Protein AF-A0AAJ8MA94-F1 (afdb_monomer_lite)

InterPro domains:
  IPR012677 Nucleotide-binding alpha-beta plait domain superfamily [G3DSA:3.30.70.330] (6-78)
  IPR012677 Nucleotide-binding alpha-beta plait domain superfamily [G3DSA:3.30.70.330] (79-130)
  IPR027157 Nuclear cap-binding protein subunit 2 [PTHR18847] (3-78)
  IPR035979 RNA-binding domain superfamily [SSF54928] (31-125)

Secondary structure (DSSP, 8-state):
-------TTSPPS---TT----HHHHHHHHHH--EEB-SSS-TT--HHHHHHH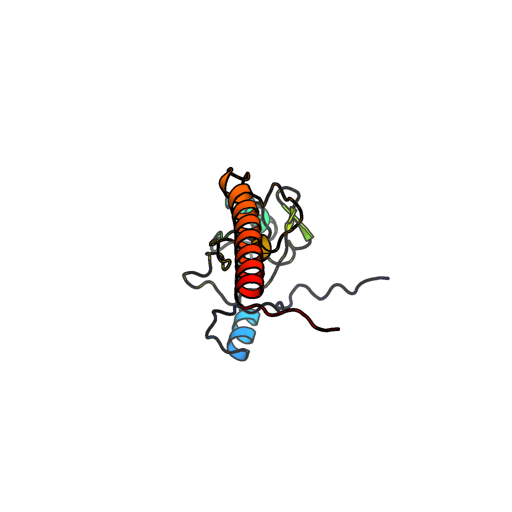HHTT--GGGT-S-S----SS--B-TTSTT-EETTEEP---EES---TT-SS--STTSS-HHHHT--S--TTT-----THHHHHHHHHHHHHHHHHHHHHHHHHHHT-----

Radius of gyration: 23.33 Å; chains: 1; bounding box: 61×40×58 Å

Foldseek 3Di:
DDDPDPDQLDADPDDDPPDPDDPVLFRVLLVVDPDWWADDFFPPDDPVNVQVVVVVVFDVVVVGHPPDDDDANGATAPPQAQPDDVNTGGHHGGDSDDDPPRSWADDPVRHHVVLVPDDDDDPRRDDDDDPVVVVVVVVVVVVVVVVVVVVVVVCVVVVDDDDD

pLDDT: mean 71.11, std 14.59, range [31.36, 89.5]

Organism: NCBI:txid1296100

Structure (mmCIF, N/CA/C/O backbone):
data_AF-A0AAJ8MA94-F1
#
_entry.id   AF-A0AAJ8MA94-F1
#
loop_
_atom_site.group_PDB
_atom_site.id
_atom_site.type_symbol
_atom_site.label_atom_id
_atom_site.label_alt_id
_atom_site.label_comp_id
_atom_site.label_asym_id
_atom_site.label_entity_id
_atom_site.label_seq_id
_atom_site.pdbx_PDB_ins_code
_atom_site.Cartn_x
_atom_site.Cartn_y
_atom_site.Cartn_z
_atom_site.occupancy
_atom_site.B_iso_or_equiv
_atom_site.auth_seq_id
_atom_site.auth_comp_id
_atom_site.auth_asym_id
_atom_site.auth_atom_id
_atom_site.pdbx_PDB_model_num
ATOM 1 N N . MET A 1 1 ? -7.880 -33.193 -1.291 1.00 33.84 1 MET A N 1
ATOM 2 C CA . MET A 1 1 ? -7.252 -33.149 0.052 1.00 33.84 1 MET A CA 1
ATOM 3 C C . MET A 1 1 ? -7.684 -31.849 0.708 1.00 33.84 1 MET A C 1
ATOM 5 O O . MET A 1 1 ? -7.724 -30.852 -0.001 1.00 33.84 1 MET A O 1
ATOM 9 N N . ALA A 1 2 ? -8.032 -31.835 1.996 1.00 38.69 2 ALA A N 1
ATOM 10 C CA . ALA A 1 2 ? -8.314 -30.578 2.692 1.00 38.69 2 ALA A CA 1
ATOM 11 C C . ALA A 1 2 ? -6.985 -29.914 3.075 1.00 38.69 2 ALA A C 1
ATOM 13 O O . ALA A 1 2 ? -6.224 -30.469 3.866 1.00 38.69 2 ALA A O 1
ATOM 14 N N . GLN A 1 3 ? -6.680 -28.757 2.487 1.00 43.06 3 GLN A N 1
ATOM 15 C CA . GLN A 1 3 ? -5.515 -27.973 2.885 1.00 43.06 3 GLN A CA 1
ATOM 16 C C . GLN A 1 3 ? -5.827 -27.284 4.215 1.00 43.06 3 GLN A C 1
ATOM 18 O O . GLN A 1 3 ? -6.818 -26.562 4.317 1.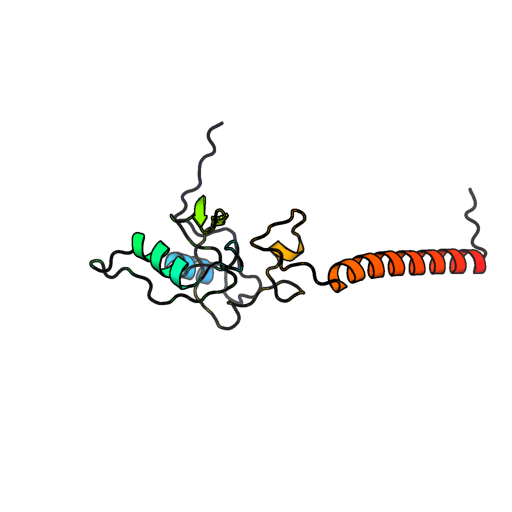00 43.06 3 GLN A O 1
ATOM 23 N N . VAL A 1 4 ? -4.990 -27.500 5.232 1.00 46.09 4 VAL A N 1
ATOM 24 C CA . VAL A 1 4 ? -5.100 -26.772 6.502 1.00 46.09 4 VAL A CA 1
ATOM 25 C C . VAL A 1 4 ? -4.797 -25.303 6.221 1.00 46.09 4 VAL A C 1
ATOM 27 O O . VAL A 1 4 ? -3.652 -24.939 5.951 1.00 46.09 4 VAL A O 1
ATOM 30 N N . VAL A 1 5 ? -5.834 -24.466 6.245 1.00 49.50 5 VAL A N 1
ATOM 31 C CA . VAL A 1 5 ? -5.685 -23.012 6.156 1.00 49.50 5 VAL A CA 1
ATOM 32 C C . VAL A 1 5 ? -4.991 -22.559 7.434 1.00 49.50 5 VAL A C 1
ATOM 34 O O . VAL A 1 5 ? -5.531 -22.720 8.527 1.00 49.50 5 VAL A O 1
ATOM 37 N N . THR A 1 6 ? -3.772 -22.038 7.310 1.00 54.50 6 THR A N 1
ATOM 38 C CA . THR A 1 6 ? -3.029 -21.508 8.454 1.00 54.50 6 THR A CA 1
ATOM 39 C C . THR A 1 6 ? -3.784 -20.334 9.066 1.00 54.50 6 THR A C 1
ATOM 41 O O . THR A 1 6 ? -4.295 -19.479 8.337 1.00 54.50 6 THR A O 1
ATOM 44 N N . CYS A 1 7 ? -3.864 -20.301 10.402 1.00 47.91 7 CYS A N 1
ATOM 45 C CA . CYS A 1 7 ? -4.593 -19.264 11.128 1.00 47.91 7 CYS A CA 1
ATOM 46 C C . CYS A 1 7 ? -4.136 -17.885 10.660 1.00 47.91 7 CYS A C 1
ATOM 48 O O . CYS A 1 7 ? -2.946 -17.555 10.655 1.00 47.91 7 CYS A O 1
ATOM 50 N N . LEU A 1 8 ? -5.101 -17.114 10.168 1.00 55.88 8 LEU A N 1
ATOM 51 C CA . LEU A 1 8 ? -4.793 -15.895 9.452 1.00 55.88 8 LEU A CA 1
ATOM 52 C C . LEU A 1 8 ? -4.333 -14.805 10.432 1.00 55.88 8 LEU A C 1
ATOM 54 O O . LEU A 1 8 ? -3.427 -14.063 10.089 1.00 55.88 8 LEU A O 1
ATOM 58 N N . ASP A 1 9 ? -4.806 -14.775 11.672 1.00 56.84 9 ASP A N 1
ATOM 59 C CA . ASP A 1 9 ? -4.290 -13.895 12.740 1.00 56.84 9 ASP A CA 1
ATOM 60 C C . ASP A 1 9 ? -2.747 -13.835 12.898 1.00 56.84 9 ASP A C 1
ATOM 62 O O . ASP A 1 9 ? -2.225 -12.836 13.388 1.00 56.84 9 ASP A O 1
ATOM 66 N N . GLN A 1 10 ? -1.995 -14.841 12.441 1.00 62.59 10 GLN A N 1
ATOM 67 C CA . GLN A 1 10 ? -0.538 -14.871 12.553 1.00 62.59 10 GLN A CA 1
ATOM 68 C C . GLN A 1 10 ? 0.193 -13.855 11.643 1.00 62.59 10 GLN A C 1
ATOM 70 O O . GLN A 1 10 ? -0.216 -13.613 10.494 1.00 62.59 10 GLN A O 1
ATOM 75 N N . PRO A 1 11 ? 1.348 -13.318 12.089 1.00 67.88 11 PRO A N 1
ATOM 76 C CA . PRO A 1 11 ? 2.277 -12.595 11.228 1.00 67.88 11 PRO A CA 1
ATOM 77 C C . PRO A 1 11 ? 2.766 -13.445 10.047 1.00 67.88 11 PRO A C 1
ATOM 79 O O . PRO A 1 11 ? 2.920 -14.662 10.136 1.00 67.88 11 PRO A O 1
ATOM 82 N N . SER A 1 12 ? 3.029 -12.794 8.918 1.00 73.62 12 SER A N 1
ATOM 83 C CA . SER A 1 12 ? 3.542 -13.446 7.710 1.00 73.62 12 SER A CA 1
ATOM 84 C C . SER A 1 12 ? 5.044 -13.706 7.766 1.00 73.62 12 SER A C 1
ATOM 86 O O . SER A 1 12 ? 5.769 -12.972 8.429 1.00 73.62 12 SER A O 1
ATOM 88 N N . SER A 1 13 ? 5.539 -14.631 6.940 1.00 77.38 13 SER A N 1
ATOM 89 C CA . SER A 1 13 ? 6.977 -14.809 6.681 1.00 77.38 13 SER A CA 1
ATOM 90 C C . SER A 1 13 ? 7.639 -13.655 5.904 1.00 77.38 13 SER A C 1
ATOM 92 O O . SER A 1 13 ? 8.855 -13.672 5.718 1.00 77.38 13 SER A O 1
ATOM 94 N N . TYR A 1 14 ? 6.873 -12.659 5.439 1.00 76.75 14 TYR A N 1
ATOM 95 C CA . TYR A 1 14 ? 7.418 -11.456 4.807 1.00 76.75 14 TYR A CA 1
ATOM 96 C C . TYR A 1 14 ? 8.209 -10.611 5.812 1.00 76.75 14 TYR A C 1
ATOM 98 O O . TYR A 1 14 ? 7.711 -10.293 6.891 1.00 76.75 14 TYR A O 1
ATOM 106 N N . ARG A 1 15 ? 9.399 -10.175 5.394 1.00 79.25 15 ARG A N 1
ATOM 107 C CA . ARG A 1 15 ? 10.273 -9.238 6.105 1.00 79.25 15 ARG A CA 1
ATOM 108 C C . ARG A 1 15 ? 10.609 -8.067 5.187 1.00 79.25 15 ARG A C 1
ATOM 110 O O . ARG A 1 15 ? 10.845 -8.271 3.996 1.00 79.25 15 ARG A O 1
ATOM 117 N N . ASP A 1 16 ? 10.643 -6.848 5.719 1.00 80.94 16 ASP A N 1
ATOM 118 C CA . ASP A 1 16 ? 11.071 -5.685 4.935 1.00 80.94 16 ASP A CA 1
ATOM 119 C C . ASP A 1 16 ? 12.605 -5.655 4.868 1.00 80.94 16 ASP A C 1
ATOM 121 O O . ASP A 1 16 ? 13.282 -5.352 5.849 1.00 80.94 16 ASP A O 1
ATOM 125 N N . ASN A 1 17 ? 13.169 -5.980 3.702 1.00 82.06 17 ASN A N 1
ATOM 126 C CA . ASN A 1 17 ? 14.620 -6.043 3.493 1.00 82.06 17 ASN A CA 1
ATOM 127 C C . ASN A 1 17 ? 15.335 -4.681 3.610 1.00 82.06 17 ASN A C 1
ATOM 129 O O . ASN A 1 17 ? 16.563 -4.657 3.607 1.00 82.06 17 ASN A O 1
ATOM 133 N N . ARG A 1 18 ? 14.607 -3.556 3.708 1.00 82.69 18 ARG A N 1
ATOM 134 C CA . ARG A 1 18 ? 15.175 -2.234 4.041 1.00 82.69 18 ARG A CA 1
ATOM 135 C C . ARG A 1 18 ? 15.002 -1.868 5.524 1.00 82.69 18 ARG A C 1
ATOM 137 O O . ARG A 1 18 ? 15.294 -0.741 5.909 1.00 82.69 18 ARG A O 1
ATOM 144 N N . SER A 1 19 ? 14.503 -2.786 6.353 1.00 82.81 19 SER A N 1
ATOM 145 C CA . SER A 1 19 ? 14.334 -2.571 7.788 1.00 82.81 19 SER A CA 1
ATOM 146 C C . SER A 1 19 ? 15.606 -2.909 8.562 1.00 82.81 19 SER A C 1
ATOM 148 O O . SER A 1 19 ? 16.036 -4.059 8.616 1.00 82.81 19 SER A O 1
ATOM 150 N N . GLU A 1 20 ? 16.150 -1.902 9.240 1.00 85.88 20 GLU A N 1
ATOM 151 C CA . GLU A 1 20 ? 17.241 -2.030 10.217 1.00 85.88 20 GLU A CA 1
ATOM 152 C C . GLU A 1 20 ? 16.784 -2.678 11.543 1.00 85.88 20 GLU A C 1
ATOM 154 O O . GLU A 1 20 ? 17.593 -2.895 12.440 1.00 85.88 20 GLU A O 1
ATOM 159 N N . ILE A 1 21 ? 15.486 -2.980 11.694 1.00 86.62 21 ILE A N 1
ATOM 160 C CA . ILE A 1 21 ? 14.920 -3.563 12.918 1.00 86.62 21 ILE A CA 1
ATOM 161 C C . ILE A 1 21 ? 15.330 -5.040 13.030 1.00 86.62 21 ILE A C 1
ATOM 163 O O . ILE A 1 21 ? 15.186 -5.815 12.080 1.00 86.62 21 ILE A O 1
ATOM 167 N N . ASP A 1 22 ? 15.803 -5.450 14.206 1.00 89.50 22 ASP A N 1
ATOM 168 C CA . ASP A 1 22 ? 16.127 -6.842 14.519 1.00 89.50 22 ASP A CA 1
ATOM 169 C C . ASP A 1 22 ? 14.876 -7.752 14.531 1.00 89.50 22 ASP A C 1
ATOM 171 O O . ASP A 1 22 ? 13.740 -7.290 14.637 1.00 89.50 22 ASP A O 1
ATOM 175 N N . ARG A 1 23 ? 15.066 -9.074 14.440 1.00 85.19 23 ARG A N 1
ATOM 176 C CA . ARG A 1 23 ? 13.941 -10.025 14.341 1.00 85.19 23 ARG A CA 1
ATOM 177 C C . ARG A 1 23 ? 13.060 -10.104 15.594 1.00 85.19 23 ARG A C 1
ATOM 179 O O . ARG A 1 23 ? 11.903 -10.500 15.475 1.00 85.19 23 ARG A O 1
ATOM 186 N N . GLU A 1 24 ? 13.570 -9.785 16.781 1.00 87.31 24 GLU A N 1
ATOM 187 C CA . GLU A 1 24 ? 12.793 -9.847 18.021 1.00 87.31 24 GLU A CA 1
ATOM 188 C C . GLU A 1 24 ? 11.952 -8.583 18.211 1.00 87.31 24 GLU A C 1
ATOM 190 O O . GLU A 1 24 ? 10.751 -8.687 18.472 1.00 87.31 24 GLU A O 1
ATOM 195 N N . THR A 1 25 ? 12.525 -7.402 17.974 1.00 87.81 25 THR A N 1
ATOM 196 C CA . THR A 1 25 ? 11.762 -6.151 17.912 1.00 87.81 25 THR A CA 1
ATOM 197 C C . THR A 1 25 ? 10.738 -6.194 16.780 1.00 87.81 25 THR A C 1
ATOM 199 O O . THR A 1 25 ? 9.602 -5.781 16.992 1.00 87.81 25 THR A O 1
ATOM 202 N N . GLU A 1 26 ? 11.072 -6.752 15.613 1.00 86.69 26 GLU A N 1
ATOM 203 C CA . GLU A 1 26 ? 10.121 -6.955 14.513 1.00 86.69 26 GLU A CA 1
ATOM 204 C C . GLU A 1 26 ? 8.971 -7.892 14.923 1.00 86.69 26 GLU A C 1
ATOM 206 O O . GLU A 1 26 ? 7.808 -7.518 14.769 1.00 86.69 26 GLU A O 1
ATOM 211 N N . ARG A 1 27 ? 9.261 -9.049 15.544 1.00 85.50 27 ARG A N 1
ATOM 212 C CA . ARG A 1 27 ? 8.235 -9.963 16.092 1.00 85.50 27 ARG A CA 1
ATOM 213 C C . ARG A 1 27 ? 7.347 -9.270 17.130 1.00 85.50 27 ARG A C 1
ATOM 215 O O . ARG A 1 27 ? 6.132 -9.452 17.108 1.00 85.50 27 ARG A O 1
ATOM 222 N N . ARG A 1 28 ? 7.937 -8.476 18.030 1.00 87.25 28 ARG A N 1
ATOM 223 C CA . ARG A 1 28 ? 7.216 -7.741 19.080 1.00 87.25 28 ARG A CA 1
ATOM 224 C C . ARG A 1 28 ? 6.333 -6.637 18.502 1.00 87.25 28 ARG A C 1
ATOM 226 O O . ARG A 1 28 ? 5.192 -6.512 18.928 1.00 87.25 28 ARG A O 1
ATOM 233 N N . LEU A 1 29 ? 6.830 -5.871 17.529 1.00 86.75 29 LEU A N 1
ATOM 234 C CA . LEU A 1 29 ? 6.044 -4.853 16.830 1.00 86.75 29 LEU A CA 1
ATOM 235 C C . LEU A 1 29 ? 4.870 -5.493 16.088 1.00 86.75 29 LEU A C 1
ATOM 237 O O . LEU A 1 29 ? 3.744 -5.058 16.280 1.00 86.75 29 LEU A O 1
ATOM 241 N N . LEU A 1 30 ? 5.103 -6.567 15.324 1.00 85.12 30 LEU A N 1
ATOM 242 C CA . LEU A 1 30 ? 4.043 -7.319 14.642 1.00 85.12 30 LEU A CA 1
ATOM 243 C C . LEU A 1 30 ? 2.969 -7.819 15.624 1.00 85.12 30 LEU A C 1
ATOM 245 O O . LEU A 1 30 ? 1.785 -7.642 15.363 1.00 85.12 30 LEU A O 1
ATOM 249 N N . ALA A 1 31 ? 3.362 -8.369 16.778 1.00 81.75 31 ALA A N 1
ATOM 250 C CA . ALA A 1 31 ? 2.433 -8.848 17.807 1.00 81.75 31 ALA A CA 1
ATOM 251 C C . ALA A 1 31 ? 1.660 -7.736 18.554 1.00 81.75 31 ALA A C 1
ATOM 253 O O . ALA A 1 31 ? 0.720 -8.039 19.285 1.00 81.75 31 ALA A O 1
ATOM 254 N N . GLN A 1 32 ? 2.053 -6.467 18.403 1.00 84.19 32 GLN A N 1
ATOM 255 C CA . GLN A 1 32 ? 1.420 -5.301 19.040 1.00 84.19 32 GLN A CA 1
ATOM 256 C C . GLN A 1 32 ? 0.831 -4.308 18.014 1.00 84.19 32 GLN A C 1
ATOM 258 O O . GLN A 1 32 ? 0.387 -3.225 18.396 1.00 84.19 32 GLN A O 1
ATOM 263 N N . SER A 1 33 ? 0.852 -4.637 16.717 1.00 83.31 33 SER A N 1
ATOM 264 C CA . SER A 1 33 ? 0.510 -3.709 15.634 1.00 83.31 33 SER A CA 1
ATOM 265 C C . SER A 1 33 ? -0.959 -3.781 15.225 1.00 83.31 33 SER A C 1
ATOM 267 O O . SER A 1 33 ? -1.522 -4.857 15.046 1.00 83.31 33 SER A O 1
ATOM 269 N N . SER A 1 34 ? -1.537 -2.611 14.958 1.00 82.19 34 SER A N 1
ATOM 270 C CA . SER A 1 34 ? -2.800 -2.422 14.235 1.00 82.19 34 SER A CA 1
ATOM 271 C C . SER A 1 34 ? -2.592 -1.914 12.792 1.00 82.19 34 SER A C 1
ATOM 273 O O . SER A 1 34 ? -3.484 -1.300 12.212 1.00 82.19 34 SER A O 1
ATOM 275 N N . THR A 1 35 ? -1.404 -2.137 12.207 1.00 83.69 35 THR A N 1
ATOM 276 C CA . THR A 1 35 ? -1.004 -1.642 10.867 1.00 83.69 35 THR A CA 1
ATOM 277 C C . THR A 1 35 ? -1.078 -2.728 9.778 1.00 83.69 35 THR A C 1
ATOM 279 O O . THR A 1 35 ? -0.955 -3.920 10.061 1.00 83.69 35 THR A O 1
ATOM 282 N N . LEU A 1 36 ? -1.272 -2.298 8.524 1.00 78.75 36 LEU A N 1
ATOM 283 C CA . LEU A 1 36 ? -1.912 -3.002 7.398 1.00 78.75 36 LEU A CA 1
ATOM 284 C C . LEU A 1 36 ? -1.132 -2.731 6.069 1.00 78.75 36 LEU A C 1
ATOM 286 O O . LEU A 1 36 ? -0.595 -1.635 5.943 1.00 78.75 36 LEU A O 1
ATOM 290 N N . TYR A 1 37 ? -0.984 -3.678 5.112 1.00 81.44 37 TYR A N 1
ATOM 291 C CA . TYR A 1 37 ? 0.072 -3.611 4.047 1.00 81.44 37 TYR A CA 1
ATOM 292 C C . TYR A 1 37 ? -0.348 -3.214 2.603 1.00 81.44 37 TYR A C 1
ATOM 294 O O . TYR A 1 37 ? -1.517 -3.316 2.222 1.00 81.44 37 TYR A O 1
ATOM 302 N N . VAL A 1 38 ? 0.670 -2.903 1.763 1.00 78.38 38 VAL A N 1
ATOM 303 C CA . VAL A 1 38 ? 0.592 -2.470 0.338 1.00 78.38 38 VAL A CA 1
ATOM 304 C C . VAL A 1 38 ? 1.057 -3.482 -0.799 1.00 78.38 38 VAL A C 1
ATOM 306 O O . VAL A 1 38 ? 2.251 -3.731 -0.962 1.00 78.38 38 VAL A O 1
ATOM 309 N N . GLY A 1 39 ? 0.170 -4.104 -1.615 1.00 80.50 39 GLY A N 1
ATOM 310 C CA . GLY A 1 39 ? 0.434 -4.850 -2.893 1.00 80.50 39 GLY A CA 1
ATOM 311 C C . GLY A 1 39 ? -0.401 -6.091 -3.388 1.00 80.50 39 GLY A C 1
ATOM 312 O O . GLY A 1 39 ? 0.147 -7.199 -3.398 1.00 80.50 39 GLY A O 1
ATOM 313 N N . ASN A 1 40 ? -1.685 -5.944 -3.793 1.00 81.62 40 ASN A N 1
ATOM 314 C CA . ASN A 1 40 ? -2.474 -6.739 -4.788 1.00 81.62 40 ASN A CA 1
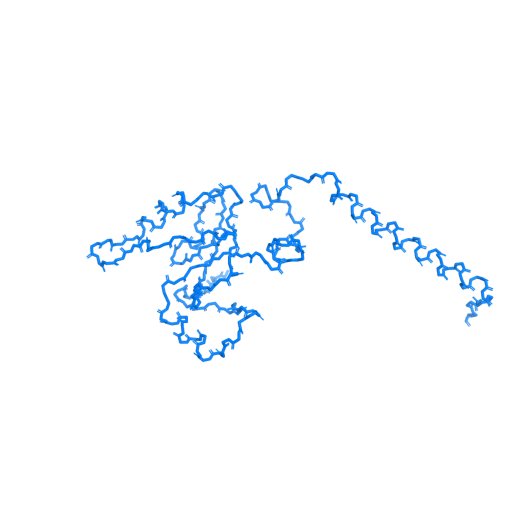ATOM 315 C C . ASN A 1 40 ? -3.826 -6.100 -5.259 1.00 81.62 40 ASN A C 1
ATOM 317 O O . ASN A 1 40 ? -4.502 -6.694 -6.103 1.00 81.62 40 ASN A O 1
ATOM 321 N N . LEU A 1 41 ? -4.233 -4.920 -4.764 1.00 80.44 41 LEU A N 1
ATOM 322 C CA . LEU A 1 41 ? -5.369 -4.118 -5.268 1.00 80.44 41 LEU A CA 1
ATOM 323 C C . LEU A 1 41 ? -5.294 -3.836 -6.775 1.00 80.44 41 LEU A C 1
ATOM 325 O O . LEU A 1 41 ? -4.243 -4.042 -7.390 1.00 80.44 41 LEU A O 1
ATOM 329 N N . SER A 1 42 ? -6.368 -3.291 -7.347 1.00 81.06 42 SER A N 1
ATOM 330 C CA . SER A 1 42 ? -6.301 -2.635 -8.652 1.00 81.06 42 SER A CA 1
ATOM 331 C C . SER A 1 42 ? -5.511 -1.327 -8.530 1.00 81.06 42 SER A C 1
ATOM 333 O O . SER A 1 42 ? -5.531 -0.683 -7.483 1.00 81.06 42 SER A O 1
ATOM 335 N N . PHE A 1 43 ? -4.857 -0.883 -9.602 1.00 72.38 43 PHE A N 1
ATOM 336 C CA . PHE A 1 43 ? -4.374 0.501 -9.714 1.00 72.38 43 PHE A CA 1
ATOM 337 C C . PHE A 1 43 ? -5.524 1.521 -9.720 1.00 72.38 43 PHE A C 1
ATOM 339 O O . PHE A 1 43 ? -5.299 2.699 -9.462 1.00 72.38 43 PHE A O 1
ATOM 346 N N . TYR A 1 44 ? -6.749 1.062 -9.990 1.00 75.12 44 TYR A N 1
ATOM 347 C CA . TYR A 1 44 ? -7.966 1.870 -9.977 1.00 75.12 44 TYR A CA 1
ATOM 348 C C . TYR A 1 44 ? -8.722 1.831 -8.637 1.00 75.12 44 TYR A C 1
ATOM 350 O O . TYR A 1 44 ? -9.688 2.574 -8.484 1.00 75.12 44 TYR A O 1
ATOM 358 N N . THR A 1 45 ? -8.307 0.999 -7.668 1.00 80.88 45 THR A N 1
ATOM 359 C CA . THR A 1 45 ? -8.991 0.910 -6.369 1.00 80.88 45 THR A CA 1
ATOM 360 C C . THR A 1 45 ? -8.746 2.182 -5.557 1.00 80.88 45 THR A C 1
ATOM 362 O O . THR A 1 45 ? -7.604 2.554 -5.284 1.00 80.88 45 THR A O 1
ATOM 365 N N . THR A 1 46 ? -9.823 2.843 -5.144 1.00 79.19 46 THR A N 1
ATOM 366 C CA . THR A 1 46 ? -9.779 4.135 -4.444 1.00 79.19 46 THR A CA 1
ATOM 367 C C . THR A 1 46 ? -9.725 3.999 -2.921 1.00 79.19 46 THR A C 1
ATOM 369 O O . THR A 1 46 ? -10.203 3.021 -2.345 1.00 79.19 46 THR A O 1
ATOM 372 N N . GLU A 1 47 ? -9.216 5.034 -2.243 1.00 76.81 47 GLU A N 1
ATOM 373 C CA . GLU A 1 47 ? -9.242 5.126 -0.774 1.00 76.81 47 GLU A CA 1
ATOM 374 C C . GLU A 1 47 ? -10.675 5.075 -0.207 1.00 76.81 47 GLU A C 1
ATOM 376 O O . GLU A 1 47 ? -10.884 4.517 0.864 1.00 76.81 47 GLU A O 1
ATOM 381 N N . ALA A 1 48 ? -11.674 5.577 -0.944 1.00 77.56 48 ALA A N 1
ATOM 382 C CA . ALA A 1 48 ? -13.080 5.509 -0.543 1.00 77.56 48 ALA A CA 1
ATOM 383 C C . ALA A 1 48 ? -13.595 4.059 -0.486 1.00 77.56 48 ALA A C 1
ATOM 385 O O . ALA A 1 48 ? -14.100 3.631 0.546 1.00 77.56 48 ALA A O 1
ATOM 386 N N . GLN A 1 49 ? -13.371 3.265 -1.541 1.00 80.50 49 GLN A N 1
ATOM 387 C CA . GLN A 1 49 ? -13.733 1.839 -1.553 1.00 80.50 49 GLN A CA 1
ATOM 388 C C . GLN A 1 49 ? -13.028 1.056 -0.436 1.00 80.50 49 GLN A C 1
ATOM 390 O O . GLN A 1 49 ? -13.616 0.160 0.170 1.00 80.50 49 GLN A O 1
ATOM 395 N N . MET A 1 50 ? -11.770 1.407 -0.146 1.00 81.69 50 MET A N 1
ATOM 396 C CA . MET A 1 50 ? -11.009 0.844 0.971 1.00 81.69 50 MET A CA 1
ATOM 397 C C . MET A 1 50 ? -11.624 1.220 2.322 1.00 81.69 50 MET A C 1
ATOM 399 O O . MET A 1 50 ? -11.749 0.360 3.197 1.00 81.69 50 MET A O 1
ATOM 403 N N . TYR A 1 51 ? -12.021 2.483 2.489 1.00 82.44 51 TYR A N 1
ATOM 404 C CA . TYR A 1 51 ? -12.649 2.989 3.704 1.00 82.44 51 TYR A CA 1
ATOM 405 C C . TYR A 1 51 ? -13.996 2.315 3.966 1.00 82.44 51 TYR A C 1
ATOM 407 O O . TYR A 1 51 ? -14.214 1.814 5.069 1.00 82.44 51 TYR A O 1
ATOM 415 N N . ASP A 1 52 ? -14.865 2.231 2.959 1.00 83.56 52 ASP A N 1
ATOM 416 C CA . ASP A 1 52 ? -16.172 1.578 3.069 1.00 83.56 52 ASP A CA 1
ATOM 417 C C . ASP A 1 52 ? -16.012 0.097 3.442 1.00 83.56 52 ASP A C 1
ATOM 419 O O . ASP A 1 52 ? -16.590 -0.371 4.426 1.00 83.56 52 ASP A O 1
ATOM 423 N N . LEU A 1 53 ? -15.152 -0.630 2.717 1.00 82.31 53 LEU A N 1
ATOM 424 C CA . LEU A 1 53 ? -14.901 -2.054 2.939 1.00 82.31 53 LEU A CA 1
ATOM 425 C C . LEU A 1 53 ? -14.365 -2.339 4.351 1.00 82.31 53 LEU A C 1
ATOM 427 O O . LEU A 1 53 ? -14.920 -3.188 5.049 1.00 82.31 53 LEU A O 1
ATOM 431 N N . PHE A 1 54 ? -13.339 -1.617 4.815 1.00 79.25 54 PHE A N 1
ATOM 432 C CA . PHE A 1 54 ? -12.826 -1.796 6.180 1.00 79.25 54 PHE A CA 1
ATOM 433 C C . PHE A 1 54 ? -13.787 -1.276 7.264 1.00 79.25 54 PHE A C 1
ATOM 435 O O . PHE A 1 54 ? -13.748 -1.772 8.391 1.00 79.25 54 PHE A O 1
ATOM 442 N N . SER A 1 55 ? -14.677 -0.331 6.949 1.00 81.94 55 SER A N 1
ATOM 443 C CA . SER A 1 55 ? -15.693 0.140 7.898 1.00 81.94 55 SER A CA 1
ATOM 444 C C . SER A 1 55 ? -16.747 -0.930 8.194 1.00 81.94 55 SER A C 1
ATOM 446 O O . SER A 1 55 ? -17.223 -0.995 9.323 1.00 81.94 55 SER A O 1
ATOM 448 N N . THR A 1 56 ? -17.048 -1.839 7.253 1.00 78.62 56 THR A N 1
ATOM 449 C CA . THR A 1 56 ? -17.975 -2.967 7.505 1.00 78.62 56 THR A CA 1
ATOM 450 C C . THR A 1 56 ? -17.494 -3.946 8.584 1.00 78.62 56 THR A C 1
ATOM 452 O O . THR A 1 56 ? -18.317 -4.622 9.198 1.00 78.62 56 THR A O 1
ATOM 455 N N . CYS A 1 57 ? -16.180 -4.027 8.834 1.00 72.38 57 CYS A N 1
ATOM 456 C CA . CYS A 1 57 ? -15.597 -4.863 9.889 1.00 72.38 57 CYS A CA 1
ATOM 457 C C . CYS A 1 57 ? -15.104 -4.063 11.108 1.00 72.38 57 CYS A C 1
ATOM 459 O O . CYS A 1 57 ? -14.494 -4.637 12.011 1.00 72.38 57 CYS A O 1
ATOM 461 N N . ALA A 1 58 ? -15.338 -2.749 11.140 1.00 76.00 58 ALA A N 1
ATOM 462 C CA . ALA A 1 58 ? -15.037 -1.914 12.293 1.00 76.00 58 ALA A CA 1
ATOM 463 C C . ALA A 1 58 ? -16.136 -2.013 13.365 1.00 76.00 58 ALA A C 1
ATOM 465 O O . ALA A 1 58 ? -17.298 -2.273 13.067 1.00 76.00 58 ALA A O 1
ATOM 466 N N . ARG A 1 59 ? -15.754 -1.741 14.616 1.00 76.62 59 ARG A N 1
ATOM 467 C CA . ARG A 1 59 ? -16.663 -1.577 15.759 1.00 76.62 59 ARG A CA 1
ATOM 468 C C . ARG A 1 59 ? -16.374 -0.260 16.480 1.00 76.62 59 ARG A C 1
ATOM 470 O O . ARG A 1 59 ? -15.582 -0.261 17.428 1.00 76.62 59 ARG A O 1
ATOM 477 N N . PRO A 1 60 ? -16.932 0.873 16.013 1.00 77.25 60 PRO A N 1
ATOM 478 C CA . PRO A 1 60 ? -16.717 2.189 16.621 1.00 77.25 60 PRO A CA 1
ATOM 479 C C . PRO A 1 60 ? -17.010 2.222 18.128 1.00 77.25 60 PRO A C 1
ATOM 481 O O . PRO A 1 60 ? -16.266 2.826 18.898 1.00 77.25 60 PRO A O 1
ATOM 484 N N . GLU A 1 61 ? -18.053 1.512 18.555 1.00 77.56 61 GLU A N 1
ATOM 485 C CA . GLU A 1 61 ? -18.481 1.344 19.946 1.00 77.56 61 GLU A CA 1
ATOM 486 C C . GLU A 1 61 ? -17.477 0.594 20.841 1.00 77.56 61 GLU A C 1
ATOM 488 O O . GLU A 1 61 ? -17.442 0.835 22.045 1.00 77.56 61 GLU A O 1
ATOM 493 N N . GLU A 1 62 ? -16.615 -0.254 20.270 1.00 77.25 62 GLU A N 1
ATOM 494 C CA . GLU A 1 62 ? -15.508 -0.926 20.977 1.00 77.25 62 GLU A CA 1
ATOM 495 C C . GLU A 1 62 ? -14.181 -0.137 20.859 1.00 77.25 62 GLU A C 1
ATOM 497 O O . GLU A 1 62 ? -13.121 -0.621 21.256 1.00 77.25 62 GLU A O 1
ATOM 502 N N . GLY A 1 63 ? -14.212 1.082 20.302 1.00 68.00 63 GLY A N 1
ATOM 503 C CA . GLY A 1 63 ? -13.019 1.885 20.005 1.00 68.00 63 GLY A CA 1
ATOM 504 C C . GLY A 1 63 ? -12.247 1.427 18.760 1.00 68.00 63 GLY A C 1
ATOM 505 O O . GLY A 1 63 ? -11.135 1.901 18.512 1.00 68.00 63 GLY A O 1
ATOM 506 N N . GLY A 1 64 ? -12.818 0.511 17.972 1.00 71.12 64 GLY A N 1
ATOM 507 C CA . GLY A 1 64 ? -12.297 0.103 16.672 1.00 71.12 64 GLY A CA 1
ATOM 508 C C . GLY A 1 64 ? -12.606 1.124 15.573 1.00 71.12 64 GLY A C 1
ATOM 509 O O . GLY A 1 64 ? -13.481 1.974 15.709 1.00 71.12 64 GLY A O 1
ATOM 510 N N . GLY A 1 65 ? -11.898 1.035 14.447 1.00 77.19 65 GLY A N 1
ATOM 511 C CA . GLY A 1 65 ? -12.121 1.917 13.300 1.00 77.19 65 GLY A CA 1
ATOM 512 C C . GLY A 1 65 ? -10.850 2.263 12.535 1.00 77.19 65 GLY A C 1
ATOM 513 O O . GLY A 1 65 ? -9.727 1.993 12.969 1.00 77.19 65 GLY A O 1
ATOM 514 N N . ILE A 1 66 ? -11.033 2.880 11.371 1.00 82.31 66 ILE A N 1
ATOM 515 C CA . ILE A 1 66 ? -9.945 3.250 10.468 1.00 82.31 66 ILE A CA 1
ATOM 516 C C . ILE A 1 66 ? -9.314 4.560 10.952 1.00 82.31 66 ILE A C 1
ATOM 518 O O . ILE A 1 66 ? -9.766 5.652 10.620 1.00 82.31 66 ILE A O 1
ATOM 522 N N . LYS A 1 67 ? -8.241 4.456 11.744 1.00 82.88 67 LYS A N 1
ATOM 523 C CA . LYS A 1 67 ? -7.510 5.625 12.269 1.00 82.88 67 LYS A CA 1
ATOM 524 C C . LYS A 1 67 ? -6.837 6.467 11.174 1.00 82.88 67 LYS A C 1
ATOM 526 O O . LYS A 1 67 ? -6.637 7.666 11.359 1.00 82.88 67 LYS A O 1
ATOM 531 N N . ARG A 1 68 ? -6.413 5.821 10.084 1.00 78.75 68 ARG A N 1
ATOM 532 C CA . ARG A 1 68 ? -5.766 6.409 8.901 1.00 78.75 68 ARG A CA 1
ATOM 533 C C . ARG A 1 68 ? -5.666 5.334 7.816 1.00 78.75 68 ARG A C 1
ATOM 535 O O . ARG A 1 68 ? -5.260 4.220 8.139 1.00 78.75 68 ARG A O 1
ATOM 542 N N . ILE A 1 69 ? -5.936 5.679 6.559 1.00 76.50 69 ILE A N 1
ATOM 543 C CA . ILE A 1 69 ? -5.450 4.909 5.406 1.00 76.50 69 ILE A CA 1
ATOM 544 C C . ILE A 1 69 ? -4.173 5.595 4.904 1.00 76.50 69 ILE A C 1
ATOM 546 O O . ILE A 1 69 ? -4.052 6.818 4.944 1.00 76.50 69 ILE A O 1
ATOM 550 N N . ILE A 1 70 ? -3.178 4.808 4.503 1.00 73.50 70 ILE A N 1
ATOM 551 C CA . ILE A 1 70 ? -2.018 5.298 3.755 1.00 73.50 70 ILE A CA 1
ATOM 552 C C . ILE A 1 70 ? -1.942 4.415 2.521 1.00 73.50 70 ILE A C 1
ATOM 554 O O . ILE A 1 70 ? -1.325 3.353 2.569 1.00 73.50 70 ILE A O 1
ATOM 558 N N . MET A 1 71 ? -2.609 4.841 1.448 1.00 58.12 71 MET A N 1
ATOM 559 C CA . MET A 1 71 ? -2.588 4.129 0.175 1.00 58.12 71 MET A CA 1
ATOM 560 C C . MET A 1 71 ? -1.145 4.061 -0.337 1.00 58.12 71 MET A C 1
ATOM 562 O O . MET A 1 71 ? -0.585 5.055 -0.804 1.00 58.12 71 MET A O 1
ATOM 566 N N . GLY A 1 72 ? -0.537 2.881 -0.273 1.00 50.00 72 GLY A N 1
ATOM 567 C CA . GLY A 1 72 ? 0.406 2.487 -1.304 1.00 50.00 72 GLY A CA 1
ATOM 568 C C . GLY A 1 72 ? -0.367 1.950 -2.510 1.00 50.00 72 GLY A C 1
ATOM 569 O O . GLY A 1 72 ? -1.592 2.027 -2.602 1.00 50.00 72 GLY A O 1
ATOM 570 N N . LEU A 1 73 ? 0.349 1.329 -3.443 1.00 37.66 73 LEU A N 1
ATOM 571 C CA . LEU A 1 73 ? -0.290 0.451 -4.426 1.00 37.66 73 LEU A CA 1
ATOM 572 C C . LEU A 1 73 ? -0.650 -0.859 -3.686 1.00 37.66 73 LEU A C 1
ATOM 574 O O . LEU A 1 73 ? 0.212 -1.714 -3.494 1.00 37.66 73 LEU A O 1
ATOM 578 N N . ASP A 1 74 ? -1.889 -0.971 -3.185 1.00 37.91 74 ASP A N 1
ATOM 579 C CA . ASP A 1 74 ? -2.183 -1.553 -1.848 1.00 37.91 74 ASP A CA 1
ATOM 580 C C . ASP A 1 74 ? -2.531 -3.065 -1.757 1.00 37.91 74 ASP A C 1
ATOM 582 O O . ASP A 1 74 ? -2.707 -3.657 -2.815 1.00 37.91 74 ASP A O 1
ATOM 586 N N . ARG A 1 75 ? -2.522 -3.762 -0.572 1.00 35.75 75 ARG A N 1
ATOM 587 C CA . ARG A 1 75 ? -2.772 -5.253 -0.447 1.00 35.75 75 ARG A CA 1
ATOM 588 C C . ARG A 1 75 ? -3.968 -5.704 0.399 1.00 35.75 75 ARG A C 1
ATOM 590 O O . ARG A 1 75 ? -4.696 -6.535 -0.137 1.00 35.75 75 ARG A O 1
ATOM 597 N N . HIS A 1 76 ? -4.160 -5.171 1.618 1.00 34.72 76 HIS A N 1
ATOM 598 C CA . HIS A 1 76 ? -5.099 -5.583 2.704 1.00 34.72 76 HIS A CA 1
ATOM 599 C C . HIS A 1 76 ? -4.480 -6.357 3.902 1.00 34.72 76 HIS A C 1
ATOM 601 O O . HIS A 1 76 ? -3.270 -6.570 4.017 1.00 34.72 76 HIS A O 1
ATOM 607 N N . GLN A 1 77 ? -5.352 -6.727 4.854 1.00 31.36 77 GLN A N 1
ATOM 608 C CA . GLN A 1 77 ? -5.160 -7.639 5.987 1.00 31.36 77 GLN A CA 1
ATOM 609 C C . GLN A 1 77 ? -6.474 -8.417 6.258 1.00 31.36 77 GLN A C 1
ATOM 611 O O . GLN A 1 77 ? -7.395 -8.454 5.442 1.00 31.36 77 GLN A O 1
ATOM 616 N N . LYS A 1 78 ? -6.512 -9.177 7.342 1.00 39.81 78 LYS A N 1
ATOM 617 C CA . LYS A 1 78 ? -7.259 -10.417 7.520 1.00 39.81 78 LYS A CA 1
ATOM 618 C C . LYS A 1 78 ? -8.379 -10.132 8.537 1.00 39.81 78 LYS A C 1
ATOM 620 O O . LYS A 1 78 ? -8.086 -9.557 9.573 1.00 39.81 78 LYS A O 1
ATOM 625 N N . TYR A 1 79 ? -9.654 -10.436 8.300 1.00 50.16 79 TYR A N 1
ATOM 626 C CA . TYR A 1 79 ? -10.241 -11.422 7.381 1.00 50.16 79 TYR A CA 1
ATOM 627 C C . TYR A 1 79 ? -10.913 -10.836 6.122 1.00 50.16 79 TYR A C 1
ATOM 629 O O . TYR A 1 79 ? -11.942 -11.329 5.677 1.00 50.16 79 TYR A O 1
ATOM 637 N N . ILE A 1 80 ? -10.296 -9.837 5.486 1.00 50.59 80 ILE A N 1
ATOM 638 C CA . ILE A 1 80 ? -10.676 -9.416 4.119 1.00 50.59 80 ILE A CA 1
ATOM 639 C C . ILE A 1 80 ? -9.896 -10.238 3.055 1.00 50.59 80 ILE A C 1
ATOM 641 O O . ILE A 1 80 ? -10.205 -10.228 1.865 1.00 50.59 80 ILE A O 1
ATOM 645 N N . SER A 1 81 ? -8.928 -11.057 3.490 1.00 46.47 81 SER A N 1
ATOM 646 C CA . SER A 1 81 ? -8.169 -11.992 2.641 1.00 46.47 81 SER A CA 1
ATOM 647 C C . SER A 1 81 ? -9.067 -13.013 1.963 1.00 46.47 81 SER A C 1
ATOM 649 O O . SER A 1 81 ? -9.852 -13.674 2.634 1.00 46.47 81 SER A O 1
ATOM 651 N N . GLY A 1 82 ? -8.896 -13.207 0.656 1.00 50.47 82 GLY A N 1
ATOM 652 C CA . GLY A 1 82 ? -9.730 -14.147 -0.102 1.00 50.47 82 GLY A CA 1
ATOM 653 C C . GLY A 1 82 ? -11.046 -13.545 -0.606 1.00 50.47 82 GLY A C 1
ATOM 654 O O . GLY A 1 82 ? -11.650 -14.116 -1.511 1.00 50.47 82 GLY A O 1
ATOM 655 N N . THR A 1 83 ? -11.472 -12.392 -0.079 1.00 53.34 83 THR A N 1
ATOM 656 C CA . THR A 1 83 ? -12.630 -11.655 -0.606 1.00 53.34 83 THR A CA 1
ATOM 657 C C . THR A 1 83 ? -12.262 -10.885 -1.879 1.00 53.34 83 THR A C 1
ATOM 659 O O . THR A 1 83 ? -11.077 -10.711 -2.191 1.00 53.34 83 THR A O 1
ATOM 662 N N . LYS A 1 84 ? -13.280 -10.455 -2.635 1.00 63.00 84 LYS A N 1
ATOM 663 C CA . LYS A 1 84 ? -13.117 -9.679 -3.868 1.00 63.00 84 LYS A CA 1
ATOM 664 C C . LYS A 1 84 ? -13.276 -8.178 -3.625 1.00 63.00 84 LYS A C 1
ATOM 666 O O . LYS A 1 84 ? -14.265 -7.761 -3.031 1.00 63.00 84 LYS A O 1
ATOM 671 N N . LEU A 1 85 ? -12.367 -7.390 -4.194 1.00 75.38 85 LEU A N 1
ATOM 672 C CA . LEU A 1 85 ? -12.531 -5.954 -4.439 1.00 75.38 85 LEU A CA 1
ATOM 673 C C . LEU A 1 85 ? -12.096 -5.661 -5.881 1.00 75.38 85 LEU A C 1
ATOM 675 O O . LEU A 1 85 ? -11.057 -6.155 -6.314 1.00 75.38 85 LEU A O 1
ATOM 679 N N . ASP A 1 86 ? -12.910 -4.926 -6.642 1.00 77.94 86 ASP A N 1
ATOM 680 C CA . ASP A 1 86 ? -12.749 -4.728 -8.096 1.00 77.94 86 ASP A CA 1
ATOM 681 C C . ASP A 1 86 ? -12.548 -6.054 -8.867 1.00 77.94 86 ASP A C 1
ATOM 683 O O . ASP A 1 86 ? -11.669 -6.182 -9.715 1.00 77.94 86 ASP A O 1
ATOM 687 N N . GLU A 1 87 ? -13.326 -7.083 -8.505 1.00 78.56 87 GLU A N 1
ATOM 688 C CA . GLU A 1 87 ? -13.198 -8.491 -8.934 1.00 78.56 87 GLU A CA 1
ATOM 689 C C . GLU A 1 87 ? -11.898 -9.226 -8.538 1.00 78.56 87 GLU A C 1
ATOM 691 O O . GLU A 1 87 ? -11.781 -10.438 -8.748 1.00 78.56 87 GLU A O 1
ATOM 696 N N . ARG A 1 88 ? -10.946 -8.553 -7.885 1.00 75.38 88 ARG A N 1
ATOM 697 C CA . ARG A 1 88 ? -9.643 -9.108 -7.488 1.00 75.38 88 ARG A CA 1
ATOM 698 C C . ARG A 1 88 ? -9.691 -9.757 -6.116 1.00 75.38 88 ARG A C 1
ATOM 700 O O . ARG A 1 88 ? -10.156 -9.144 -5.161 1.00 75.38 88 ARG A O 1
ATOM 707 N N . ILE A 1 89 ? -9.087 -10.938 -5.975 1.00 73.19 89 ILE A N 1
ATOM 708 C CA . ILE A 1 89 ? -8.827 -11.513 -4.650 1.00 73.19 89 ILE A CA 1
ATOM 709 C C . ILE A 1 89 ? -7.709 -10.725 -3.961 1.00 73.19 89 ILE A C 1
ATOM 711 O O . ILE A 1 89 ? -6.559 -10.719 -4.412 1.00 73.19 89 ILE A O 1
ATOM 715 N N . ILE A 1 90 ? -8.033 -10.083 -2.843 1.00 75.69 90 ILE A N 1
ATOM 716 C CA . ILE A 1 90 ? -7.076 -9.306 -2.048 1.00 75.69 90 ILE A CA 1
ATOM 717 C C . ILE A 1 90 ? -6.336 -10.186 -1.025 1.00 75.69 90 ILE A C 1
ATOM 719 O O . ILE A 1 90 ? -6.861 -11.196 -0.541 1.00 75.69 90 ILE A O 1
ATOM 723 N N . ARG A 1 91 ? -5.060 -9.857 -0.766 1.00 74.06 91 ARG A N 1
ATOM 724 C CA . ARG A 1 91 ? -4.115 -10.675 0.022 1.00 74.06 91 ARG A CA 1
ATOM 725 C C . ARG A 1 91 ? -3.570 -9.861 1.189 1.00 74.06 91 ARG A C 1
ATOM 727 O O . ARG A 1 91 ? -3.346 -8.670 1.073 1.00 74.06 91 ARG A O 1
ATOM 734 N N . CYS A 1 92 ? -3.328 -10.515 2.318 1.00 72.25 92 CYS A N 1
ATOM 735 C CA . CYS A 1 92 ? -3.471 -9.853 3.600 1.00 72.25 92 CYS A CA 1
ATOM 736 C C . CYS A 1 92 ? -2.403 -10.254 4.624 1.00 72.25 92 CYS A C 1
ATOM 738 O O . CYS A 1 92 ? -2.238 -11.447 4.825 1.00 72.25 92 CYS A O 1
ATOM 740 N N . ASP A 1 93 ? -1.737 -9.305 5.303 1.00 75.19 93 ASP A N 1
ATOM 741 C CA . ASP A 1 93 ? -0.676 -9.544 6.315 1.00 75.19 93 ASP A CA 1
ATOM 742 C C . ASP A 1 93 ? -0.522 -8.396 7.333 1.00 75.19 93 ASP A C 1
ATOM 744 O O . ASP A 1 93 ? -0.841 -7.243 7.034 1.00 75.19 93 ASP A O 1
ATOM 748 N N . ILE A 1 94 ? 0.026 -8.724 8.511 1.00 79.31 94 ILE A N 1
ATOM 749 C CA . ILE A 1 94 ? 0.427 -7.774 9.564 1.00 79.31 94 ILE A CA 1
ATOM 750 C C . ILE A 1 94 ? 1.724 -7.053 9.177 1.00 79.31 94 ILE A C 1
ATOM 752 O O . ILE A 1 94 ? 2.618 -7.641 8.563 1.00 79.31 94 ILE A O 1
ATOM 756 N N . ASP A 1 95 ? 1.802 -5.767 9.520 1.00 82.00 95 ASP A N 1
ATOM 757 C CA . ASP A 1 95 ? 2.937 -4.886 9.252 1.00 82.00 95 ASP A CA 1
ATOM 758 C C . ASP A 1 95 ? 3.440 -4.231 10.560 1.00 82.00 95 ASP A C 1
ATOM 760 O O . ASP A 1 95 ? 2.612 -3.855 11.394 1.00 82.00 95 ASP A O 1
ATOM 764 N N . PRO A 1 96 ? 4.764 -4.086 10.791 1.00 82.75 96 PRO A N 1
ATOM 765 C CA . PRO A 1 96 ? 5.302 -3.580 12.060 1.00 82.75 96 PRO A CA 1
ATOM 766 C C . PRO A 1 96 ? 5.100 -2.069 12.286 1.00 82.75 96 PRO A C 1
ATOM 768 O O . PRO A 1 96 ? 5.474 -1.570 13.347 1.00 82.75 96 PRO A O 1
ATOM 771 N N . GLY A 1 97 ? 4.538 -1.335 11.319 1.00 83.62 97 GLY A N 1
ATOM 772 C CA . GLY A 1 97 ? 4.200 0.082 11.449 1.00 83.62 97 GLY A CA 1
ATOM 773 C C . GLY A 1 97 ? 4.686 0.925 10.270 1.00 83.62 97 GLY A C 1
ATOM 774 O O . GLY A 1 97 ? 5.753 0.684 9.693 1.00 83.62 97 GLY A O 1
ATOM 775 N N . TYR A 1 98 ? 3.918 1.962 9.925 1.00 84.06 98 TYR A N 1
ATOM 776 C CA . TYR A 1 98 ? 4.319 2.909 8.887 1.00 84.06 98 TYR A CA 1
ATOM 777 C C . TYR A 1 98 ? 5.650 3.592 9.239 1.00 84.06 98 TYR A C 1
ATOM 779 O O . TYR A 1 98 ? 5.848 4.071 10.356 1.00 84.06 98 TYR A O 1
ATOM 787 N N . LYS A 1 99 ? 6.538 3.681 8.247 1.00 85.75 99 LYS A N 1
ATOM 788 C CA . LYS A 1 99 ? 7.696 4.579 8.240 1.00 85.75 99 LYS A CA 1
ATOM 789 C C . LYS A 1 99 ? 7.720 5.302 6.902 1.00 85.75 99 LYS A C 1
ATOM 791 O O . LYS A 1 99 ? 7.289 4.738 5.893 1.00 85.75 99 LYS A O 1
ATOM 796 N N . GLU A 1 100 ? 8.272 6.508 6.901 1.00 81.31 100 GLU A N 1
ATOM 797 C CA . GLU A 1 100 ? 8.414 7.301 5.685 1.00 81.31 100 GLU A CA 1
ATOM 798 C C . GLU A 1 100 ? 9.185 6.531 4.599 1.00 81.31 100 GLU A C 1
ATOM 800 O O . GLU A 1 100 ? 10.090 5.740 4.879 1.00 81.31 100 GLU A O 1
ATOM 805 N N . GLY A 1 101 ? 8.764 6.699 3.350 1.00 82.56 101 GLY A N 1
ATOM 806 C CA . GLY A 1 101 ? 9.273 5.957 2.205 1.00 82.56 101 GLY A CA 1
ATOM 807 C C . GLY A 1 101 ? 8.817 4.493 2.087 1.00 82.56 101 GLY A C 1
ATOM 808 O O . GLY A 1 101 ? 9.217 3.836 1.119 1.00 82.56 101 GLY A O 1
ATOM 809 N N . ARG A 1 102 ? 8.006 3.929 3.003 1.00 83.50 102 ARG A N 1
ATOM 810 C CA . ARG A 1 102 ? 7.441 2.558 2.869 1.00 83.50 102 ARG A CA 1
ATOM 811 C C . ARG A 1 102 ? 6.210 2.470 1.954 1.00 83.50 102 ARG A C 1
ATOM 813 O O . ARG A 1 102 ? 5.894 1.376 1.503 1.00 83.50 102 ARG A O 1
ATOM 820 N N . GLN A 1 103 ? 5.585 3.598 1.616 1.00 81.38 103 GLN A N 1
ATOM 821 C CA . GLN A 1 103 ? 4.494 3.691 0.635 1.00 81.38 103 GLN A CA 1
ATOM 822 C C . GLN A 1 103 ? 4.951 3.451 -0.816 1.00 81.38 103 GLN A C 1
ATOM 824 O O . GLN A 1 103 ? 4.162 3.020 -1.654 1.00 81.38 103 GLN A O 1
ATOM 829 N N . PHE A 1 104 ? 6.227 3.714 -1.122 1.00 79.56 104 PHE A N 1
ATOM 830 C CA . PHE A 1 104 ? 6.767 3.559 -2.473 1.00 79.56 104 PHE A CA 1
ATOM 831 C C . PHE A 1 104 ? 7.132 2.111 -2.791 1.00 79.56 104 PHE A C 1
ATOM 833 O O . PHE A 1 104 ? 7.647 1.375 -1.941 1.00 79.56 104 PHE A O 1
ATOM 840 N N . GLY A 1 105 ? 6.953 1.734 -4.057 1.00 77.12 105 GLY A N 1
ATOM 841 C CA . GLY A 1 105 ? 7.398 0.452 -4.580 1.00 77.12 105 GLY A CA 1
ATOM 842 C C . GLY A 1 105 ? 8.905 0.216 -4.410 1.00 77.12 105 GLY A C 1
ATOM 843 O O . GLY A 1 105 ? 9.683 1.079 -3.990 1.00 77.12 105 GLY A O 1
ATOM 844 N N . ARG A 1 106 ? 9.312 -1.026 -4.667 1.00 83.38 106 ARG A N 1
ATOM 845 C CA . ARG A 1 106 ? 10.685 -1.516 -4.449 1.00 83.38 106 ARG A CA 1
ATOM 846 C C . ARG A 1 106 ? 11.316 -2.119 -5.707 1.00 83.38 106 ARG A C 1
ATOM 848 O O . ARG A 1 106 ? 12.464 -2.547 -5.640 1.00 83.38 106 ARG A O 1
ATOM 855 N N . GLY A 1 107 ? 10.571 -2.157 -6.812 1.00 78.12 107 GLY A N 1
ATOM 856 C CA . GLY A 1 107 ? 11.063 -2.550 -8.127 1.00 78.12 107 GLY A CA 1
ATOM 857 C C . GLY A 1 107 ? 11.984 -1.496 -8.743 1.00 78.12 107 GLY A C 1
ATOM 858 O O . GLY A 1 107 ? 12.003 -0.341 -8.311 1.00 78.12 107 GLY A O 1
ATOM 859 N N . LYS A 1 108 ? 12.740 -1.892 -9.768 1.00 78.88 108 LYS A N 1
ATOM 860 C CA . LYS A 1 108 ? 13.646 -1.015 -10.533 1.00 78.88 108 LYS A CA 1
ATOM 861 C C . LYS A 1 108 ? 12.897 0.119 -11.245 1.00 78.88 108 LYS A C 1
ATOM 863 O O . LYS A 1 108 ? 13.431 1.213 -11.379 1.00 78.88 108 LYS A O 1
ATOM 868 N N . SER A 1 109 ? 11.657 -0.138 -11.651 1.00 78.31 109 SER A N 1
ATOM 869 C CA . SER A 1 109 ? 10.702 0.809 -12.246 1.00 78.31 109 SER A CA 1
ATOM 870 C C . SER A 1 109 ? 10.075 1.797 -11.251 1.00 78.31 109 SER A C 1
ATOM 872 O O . SER A 1 109 ? 9.304 2.662 -11.655 1.00 78.31 109 SER A O 1
ATOM 874 N N . GLY A 1 110 ? 10.323 1.640 -9.944 1.00 73.75 110 GLY A N 1
ATOM 875 C CA . GLY A 1 110 ? 9.559 2.302 -8.879 1.00 73.75 110 GLY A CA 1
ATOM 876 C C . GLY A 1 110 ? 8.234 1.604 -8.535 1.00 73.75 110 GLY A C 1
ATOM 877 O O . GLY A 1 110 ? 7.651 1.892 -7.488 1.00 73.75 110 GLY A O 1
ATOM 878 N N . GLY A 1 111 ? 7.786 0.645 -9.355 1.00 77.94 111 GLY A N 1
ATOM 879 C CA . GLY A 1 111 ? 6.625 -0.205 -9.089 1.00 77.94 111 GLY A CA 1
ATOM 880 C C . GLY A 1 111 ? 6.874 -1.271 -8.014 1.00 77.94 111 GLY A C 1
ATOM 881 O O . GLY A 1 111 ? 7.879 -1.275 -7.292 1.00 77.94 111 GLY A O 1
ATOM 882 N N . GLN A 1 112 ? 5.945 -2.215 -7.876 1.00 81.38 112 GLN A N 1
ATOM 883 C CA . GLN A 1 112 ? 6.129 -3.339 -6.957 1.00 81.38 112 GLN A CA 1
ATOM 884 C C . GLN A 1 112 ? 7.011 -4.415 -7.592 1.00 81.38 112 GLN A C 1
ATOM 886 O O . GLN A 1 112 ? 6.772 -4.810 -8.725 1.00 81.38 112 GLN A O 1
ATOM 891 N N . VAL A 1 113 ? 7.976 -4.958 -6.838 1.00 83.88 113 VAL A N 1
ATOM 892 C CA . VAL A 1 113 ? 8.900 -6.010 -7.325 1.00 83.88 113 VAL A CA 1
ATOM 893 C C . VAL A 1 113 ? 8.144 -7.194 -7.935 1.00 83.88 113 VAL A C 1
ATOM 895 O O . VAL A 1 113 ? 8.564 -7.738 -8.946 1.00 83.88 113 VAL A O 1
ATOM 898 N N . ARG A 1 114 ? 6.999 -7.572 -7.348 1.00 84.50 114 ARG A N 1
ATOM 899 C CA . ARG A 1 114 ? 6.143 -8.659 -7.848 1.00 84.50 114 ARG A CA 1
ATOM 900 C C . ARG A 1 114 ? 5.620 -8.405 -9.265 1.00 84.50 114 ARG A C 1
ATOM 902 O O . ARG A 1 114 ? 5.492 -9.356 -10.026 1.00 84.50 114 ARG A O 1
ATOM 909 N N . ASP A 1 115 ? 5.325 -7.153 -9.600 1.00 80.44 115 ASP A N 1
ATOM 910 C CA . ASP A 1 115 ? 4.767 -6.788 -10.900 1.00 80.44 115 ASP A CA 1
ATOM 911 C C . ASP A 1 115 ? 5.860 -6.780 -11.992 1.00 80.44 115 ASP A C 1
ATOM 913 O O . ASP A 1 115 ? 5.559 -7.035 -13.150 1.00 80.44 115 ASP A O 1
ATOM 917 N N . GLU A 1 116 ? 7.144 -6.636 -11.630 1.00 77.56 116 GLU A N 1
ATOM 918 C CA . GLU A 1 116 ? 8.280 -6.733 -12.572 1.00 77.56 116 GLU A CA 1
ATOM 919 C C . GLU A 1 116 ? 8.592 -8.169 -13.033 1.00 77.56 116 GLU A C 1
ATOM 921 O O . GLU A 1 116 ? 9.243 -8.358 -14.058 1.00 77.56 116 GLU A O 1
ATOM 926 N N . PHE A 1 117 ? 8.134 -9.181 -12.287 1.00 81.31 117 PHE A N 1
ATOM 927 C CA . PHE A 1 117 ? 8.287 -10.608 -12.617 1.00 81.31 117 PHE A CA 1
ATOM 928 C C . PHE A 1 117 ? 6.980 -11.255 -13.113 1.00 81.31 117 PHE A C 1
ATOM 930 O O . PHE A 1 117 ? 6.899 -12.477 -13.255 1.00 81.31 117 PHE A O 1
ATOM 937 N N . ARG A 1 118 ? 5.942 -10.449 -13.356 1.00 82.06 118 ARG A N 1
ATOM 938 C CA . ARG A 1 118 ? 4.630 -10.894 -13.832 1.00 82.06 118 ARG A CA 1
ATOM 939 C C . ARG A 1 118 ? 4.695 -11.255 -15.322 1.00 82.06 118 ARG A C 1
ATOM 941 O O . ARG A 1 118 ? 5.199 -10.480 -16.127 1.00 82.06 118 ARG A O 1
ATOM 948 N N . GLN A 1 119 ? 4.177 -12.432 -15.678 1.00 78.88 119 GLN A N 1
ATOM 949 C CA . GLN A 1 119 ? 4.124 -12.921 -17.067 1.00 78.88 119 GLN A CA 1
ATOM 950 C C . GLN A 1 119 ? 2.707 -12.860 -17.662 1.00 78.88 119 GLN A C 1
ATOM 952 O O . GLN A 1 119 ? 2.550 -12.651 -18.862 1.00 78.88 119 GLN A O 1
ATOM 957 N N . GLU A 1 120 ? 1.683 -13.029 -16.825 1.00 80.56 120 GLU A N 1
ATOM 958 C CA . GLU A 1 120 ? 0.268 -12.973 -17.204 1.00 80.56 120 GLU A CA 1
ATOM 959 C C . GLU A 1 120 ? -0.250 -11.529 -17.205 1.00 80.56 120 GLU A C 1
ATOM 961 O O . GLU A 1 120 ? -0.004 -10.785 -16.252 1.00 80.56 120 GLU A O 1
ATOM 966 N N . TYR A 1 121 ? -1.001 -11.157 -18.247 1.00 79.69 121 TYR A N 1
ATOM 967 C CA . TYR A 1 121 ? -1.649 -9.847 -18.340 1.00 79.69 121 TYR A CA 1
ATOM 968 C C . TYR A 1 121 ? -2.751 -9.689 -17.283 1.00 79.69 121 TYR A C 1
ATOM 970 O O . TYR A 1 121 ? -3.597 -10.567 -17.112 1.00 79.69 121 TYR A O 1
ATOM 978 N N . ASP A 1 122 ? -2.768 -8.544 -16.608 1.00 79.12 122 ASP A N 1
ATOM 979 C CA . ASP A 1 122 ? -3.732 -8.201 -15.567 1.00 79.12 122 ASP A CA 1
ATOM 980 C C . ASP A 1 122 ? -4.194 -6.751 -15.749 1.00 79.12 122 ASP A C 1
ATOM 982 O O . ASP A 1 122 ? -3.489 -5.805 -15.400 1.00 79.12 122 ASP A O 1
ATOM 986 N N . SER A 1 123 ? -5.417 -6.558 -16.246 1.00 80.50 123 SER A N 1
ATOM 987 C CA . SER A 1 123 ? -5.984 -5.233 -16.533 1.00 80.50 123 SER A CA 1
ATOM 988 C C . SER A 1 123 ? -6.163 -4.325 -15.307 1.00 80.50 123 SER A C 1
ATOM 990 O O . SER A 1 123 ? -6.457 -3.146 -15.473 1.00 80.50 123 SER A O 1
ATOM 992 N N . GLY A 1 124 ? -6.007 -4.841 -14.081 1.00 79.44 124 GLY A N 1
ATOM 993 C CA . GLY A 1 124 ? -5.960 -4.036 -12.855 1.00 79.44 124 GLY A CA 1
ATOM 994 C C . GLY A 1 124 ? -4.542 -3.695 -12.380 1.00 79.44 124 GLY A C 1
ATOM 995 O O . GLY A 1 124 ? -4.399 -3.046 -11.345 1.00 79.44 124 GLY A O 1
ATOM 996 N N . ARG A 1 125 ? -3.494 -4.164 -13.069 1.00 79.62 125 ARG A N 1
ATOM 997 C CA . ARG A 1 125 ? -2.078 -4.058 -12.655 1.00 79.62 125 ARG A CA 1
ATOM 998 C C . ARG A 1 125 ? -1.100 -3.711 -13.772 1.00 79.62 125 ARG A C 1
ATOM 1000 O O . ARG A 1 125 ? 0.006 -3.271 -13.475 1.00 79.62 125 ARG A O 1
ATOM 1007 N N . ASP A 1 126 ? -1.500 -3.866 -15.023 1.00 75.94 126 ASP A N 1
ATOM 1008 C CA . ASP A 1 126 ? -0.732 -3.430 -16.176 1.00 75.94 126 ASP A CA 1
ATOM 1009 C C . ASP A 1 126 ? -1.254 -2.072 -16.642 1.00 75.94 126 ASP A C 1
ATOM 1011 O O . ASP A 1 126 ? -2.371 -1.950 -17.148 1.00 75.94 126 ASP A O 1
ATOM 1015 N N . VAL A 1 127 ? -0.423 -1.035 -16.508 1.00 59.34 127 VAL A N 1
ATOM 1016 C CA . VAL A 1 127 ? -0.650 0.208 -17.256 1.00 59.34 127 VAL A CA 1
ATOM 1017 C C . VAL A 1 127 ? -0.631 -0.108 -18.759 1.00 59.34 127 VAL A C 1
ATOM 1019 O O . VAL A 1 127 ? 0.228 -0.885 -19.193 1.00 59.34 127 VAL A O 1
ATOM 1022 N N . PRO A 1 128 ? -1.535 0.473 -19.576 1.00 49.94 128 PRO A N 1
ATOM 1023 C CA . PRO A 1 128 ? -1.525 0.276 -21.022 1.00 49.94 128 PRO A CA 1
ATOM 1024 C C . PRO A 1 128 ? -0.126 0.519 -21.587 1.00 49.94 128 PRO A C 1
ATOM 1026 O O . PRO A 1 128 ? 0.482 1.560 -21.326 1.00 49.94 128 PRO A O 1
ATOM 1029 N N . ARG A 1 129 ? 0.410 -0.469 -22.315 1.00 45.22 129 ARG A N 1
ATOM 1030 C CA . ARG A 1 129 ? 1.819 -0.489 -22.725 1.00 45.22 129 ARG A CA 1
ATOM 1031 C C . ARG A 1 129 ? 2.082 0.553 -23.814 1.00 45.22 129 ARG A C 1
ATOM 1033 O O . ARG A 1 129 ? 2.095 0.228 -24.998 1.00 45.22 129 ARG A O 1
ATOM 1040 N N . GLY A 1 130 ? 2.331 1.792 -23.390 1.00 40.34 130 GLY A N 1
ATOM 1041 C CA . GLY A 1 130 ? 2.925 2.830 -24.227 1.00 40.34 130 GLY A CA 1
ATOM 1042 C C . GLY A 1 130 ? 4.185 2.296 -24.914 1.00 40.34 130 GLY A C 1
ATOM 1043 O O . GLY A 1 130 ? 4.949 1.519 -24.332 1.00 40.34 130 GLY A O 1
ATOM 1044 N N . GLU A 1 131 ? 4.369 2.687 -26.172 1.00 42.53 131 GLU A N 1
ATOM 1045 C CA . GLU A 1 131 ? 5.087 1.911 -27.198 1.00 42.53 131 GLU A CA 1
ATOM 1046 C C . GLU A 1 131 ? 6.549 1.566 -26.835 1.00 42.53 131 GLU A C 1
ATOM 1048 O O . GLU A 1 131 ? 7.081 0.532 -27.247 1.00 42.53 131 GLU A O 1
ATOM 1053 N N . GLY A 1 132 ? 7.181 2.367 -25.970 1.00 41.34 132 GLY A N 1
ATOM 1054 C CA . GLY A 1 132 ? 8.555 2.165 -25.507 1.00 41.34 132 GLY A CA 1
ATOM 1055 C C . GLY A 1 132 ? 8.830 0.826 -24.807 1.00 41.34 132 GLY A C 1
ATOM 1056 O O . GLY A 1 132 ? 9.934 0.306 -24.933 1.00 41.34 132 GLY A O 1
ATOM 1057 N N . ALA A 1 133 ? 7.859 0.216 -24.116 1.00 47.31 133 ALA A N 1
ATOM 1058 C CA . ALA A 1 133 ? 8.091 -1.036 -23.375 1.00 47.31 133 ALA A CA 1
ATOM 1059 C C . ALA A 1 133 ? 7.927 -2.320 -24.219 1.00 47.31 133 ALA A C 1
ATOM 1061 O O . ALA A 1 133 ? 8.126 -3.422 -23.706 1.00 47.31 133 ALA A O 1
ATOM 1062 N N . ALA A 1 134 ? 7.562 -2.210 -25.500 1.00 47.06 134 ALA A N 1
ATOM 1063 C CA . ALA A 1 134 ? 7.846 -3.258 -26.486 1.00 47.06 134 ALA A CA 1
ATOM 1064 C C . ALA A 1 134 ? 9.250 -3.043 -27.077 1.00 47.06 134 ALA A C 1
ATOM 1066 O O . ALA A 1 134 ? 10.064 -3.968 -27.106 1.00 47.06 134 ALA A O 1
ATOM 1067 N N . GLY A 1 135 ? 9.562 -1.788 -27.425 1.00 46.62 135 GLY A N 1
ATOM 1068 C CA . GLY A 1 135 ? 10.867 -1.378 -27.940 1.00 46.62 135 GLY A CA 1
ATOM 1069 C C . GLY A 1 135 ? 12.042 -1.725 -27.022 1.00 46.62 135 GLY A C 1
ATOM 1070 O O . GLY A 1 135 ? 13.054 -2.198 -27.517 1.00 46.62 135 GLY A O 1
ATOM 1071 N N . ASP A 1 136 ? 11.927 -1.572 -25.699 1.00 50.56 136 ASP A N 1
ATOM 1072 C CA . ASP A 1 136 ? 13.030 -1.890 -24.773 1.00 50.56 136 ASP A CA 1
ATOM 1073 C C . ASP A 1 136 ? 13.356 -3.392 -24.702 1.00 50.56 136 ASP A C 1
ATOM 1075 O O . ASP A 1 136 ? 14.499 -3.757 -24.442 1.00 50.56 136 ASP A O 1
ATOM 1079 N N . ARG A 1 137 ? 12.391 -4.277 -24.993 1.00 54.25 137 ARG A N 1
ATOM 1080 C CA . ARG A 1 137 ? 12.664 -5.715 -25.120 1.00 54.25 137 ARG A CA 1
ATOM 1081 C C . ARG A 1 137 ? 13.377 -6.009 -26.439 1.00 54.25 137 ARG A C 1
ATOM 1083 O O . ARG A 1 137 ? 14.480 -6.542 -26.426 1.00 54.25 137 ARG A O 1
ATOM 1090 N N . GLN A 1 138 ? 12.797 -5.553 -27.548 1.00 55.75 138 GLN A N 1
ATOM 1091 C CA . GLN A 1 138 ? 13.338 -5.762 -28.893 1.00 55.75 138 GLN A CA 1
ATOM 1092 C C . GLN A 1 138 ? 14.724 -5.115 -29.080 1.00 55.75 138 GLN A C 1
ATOM 1094 O O . GLN A 1 138 ? 15.559 -5.622 -29.821 1.00 55.75 138 GLN A O 1
ATOM 1099 N N . LYS A 1 139 ? 14.998 -4.008 -28.377 1.00 58.38 139 LYS A N 1
ATOM 1100 C CA . LYS A 1 139 ? 16.300 -3.331 -28.349 1.00 58.38 139 LYS A CA 1
ATOM 1101 C C . LYS A 1 139 ? 17.346 -4.095 -27.534 1.00 58.38 139 LYS A C 1
ATOM 1103 O O . LYS A 1 139 ? 18.510 -4.059 -27.915 1.00 58.38 139 LYS A O 1
ATOM 1108 N N . ARG A 1 140 ? 16.954 -4.773 -26.446 1.00 60.22 140 ARG A N 1
ATOM 1109 C CA . ARG A 1 140 ? 17.855 -5.659 -25.687 1.00 60.22 140 ARG A CA 1
ATOM 1110 C C . ARG A 1 140 ? 18.203 -6.898 -26.493 1.00 60.22 140 ARG A C 1
ATOM 1112 O O . ARG A 1 140 ? 19.382 -7.157 -26.670 1.00 60.22 140 ARG A O 1
ATOM 1119 N N . GLU A 1 141 ? 17.190 -7.567 -27.043 1.00 66.69 141 GLU A N 1
ATOM 1120 C CA . GLU A 1 141 ? 17.349 -8.735 -27.918 1.00 66.69 141 GLU A CA 1
ATOM 1121 C C . GLU A 1 141 ? 18.292 -8.385 -29.090 1.00 66.69 141 GLU A C 1
ATOM 1123 O O . GLU A 1 141 ? 19.332 -9.015 -29.243 1.00 66.69 141 GLU A O 1
ATOM 1128 N N . ARG A 1 142 ? 18.062 -7.256 -29.785 1.00 68.38 142 ARG A N 1
ATOM 1129 C CA . ARG A 1 142 ? 18.984 -6.761 -30.827 1.00 68.38 142 ARG A CA 1
ATOM 1130 C C . ARG A 1 142 ? 20.398 -6.448 -30.316 1.00 68.38 142 ARG A C 1
ATOM 1132 O O . ARG A 1 1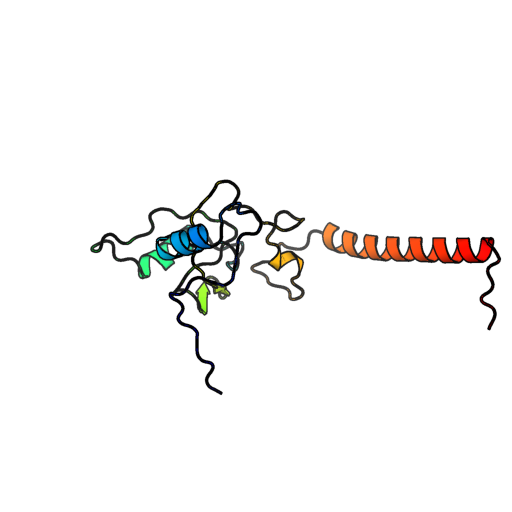42 ? 21.363 -6.708 -31.023 1.00 68.38 142 ARG A O 1
ATOM 1139 N N . SER A 1 143 ? 20.545 -5.873 -29.119 1.00 72.00 143 SER A N 1
ATOM 1140 C CA . SER A 1 143 ? 21.876 -5.586 -28.562 1.00 72.00 143 SER A CA 1
ATOM 1141 C C . SER A 1 143 ? 22.623 -6.840 -28.110 1.00 72.00 143 SER A C 1
ATOM 1143 O O . SER A 1 143 ? 23.847 -6.838 -28.132 1.00 72.00 143 SER A O 1
ATOM 1145 N N . GLU A 1 144 ? 21.910 -7.897 -27.717 1.00 73.94 144 GLU A N 1
ATOM 1146 C CA . GLU A 1 144 ? 22.490 -9.200 -27.388 1.00 73.94 144 GLU A CA 1
ATOM 1147 C C . GLU A 1 144 ? 22.944 -9.914 -28.672 1.00 73.94 144 GLU A C 1
ATOM 1149 O O . GLU A 1 144 ? 24.078 -10.391 -28.714 1.00 73.94 144 GLU A O 1
ATOM 1154 N N . ASP A 1 145 ? 22.146 -9.870 -29.748 1.00 78.62 145 ASP A N 1
ATOM 1155 C CA . A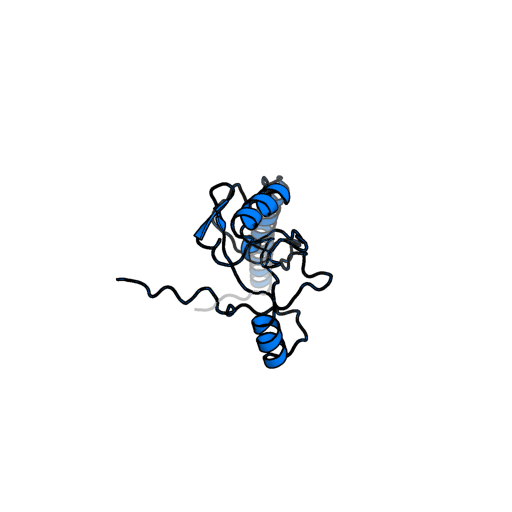SP A 1 145 ? 22.537 -10.353 -31.082 1.00 78.62 145 ASP A CA 1
ATOM 1156 C C . ASP A 1 145 ? 23.779 -9.611 -31.629 1.00 78.62 145 ASP A C 1
ATOM 1158 O O . ASP A 1 145 ? 24.749 -10.248 -32.040 1.00 78.62 145 ASP A O 1
ATOM 1162 N N . GLU A 1 146 ? 23.799 -8.270 -31.579 1.00 76.56 146 GLU A N 1
ATOM 1163 C CA . GLU A 1 146 ? 24.939 -7.444 -32.027 1.00 76.56 146 GLU A CA 1
ATOM 1164 C C . GLU A 1 146 ? 26.232 -7.732 -31.237 1.00 76.56 146 GLU A C 1
ATOM 1166 O O . GLU A 1 146 ? 27.333 -7.664 -31.791 1.00 76.56 146 GLU A O 1
ATOM 1171 N N . ASP A 1 147 ? 26.131 -8.062 -29.945 1.00 80.81 147 ASP A N 1
ATOM 1172 C CA . ASP A 1 147 ? 27.288 -8.420 -29.117 1.00 80.81 147 ASP A CA 1
ATOM 1173 C C . ASP A 1 147 ? 27.739 -9.877 -29.309 1.00 80.81 147 ASP A C 1
ATOM 1175 O O . ASP A 1 147 ? 28.914 -10.178 -29.091 1.00 80.81 147 ASP A O 1
ATOM 1179 N N . ILE A 1 148 ? 26.844 -10.777 -29.733 1.00 80.62 148 ILE A N 1
ATOM 1180 C CA . ILE A 1 148 ? 27.190 -12.140 -30.160 1.00 80.62 148 ILE A CA 1
ATOM 1181 C C . ILE A 1 148 ? 27.919 -12.090 -31.508 1.00 80.62 148 ILE A C 1
ATOM 1183 O O . ILE A 1 148 ? 29.014 -12.640 -31.619 1.00 80.62 148 ILE A O 1
ATOM 1187 N N . GLU A 1 149 ? 27.379 -11.370 -32.496 1.00 80.31 149 GLU A N 1
ATOM 1188 C CA . GLU A 1 149 ? 27.986 -11.214 -33.826 1.00 80.31 149 GLU A CA 1
ATOM 1189 C C . GLU A 1 149 ? 29.377 -10.556 -33.739 1.00 80.31 149 GLU A C 1
ATOM 1191 O O . GLU A 1 149 ? 30.339 -11.046 -34.331 1.00 80.31 149 GLU A O 1
ATOM 1196 N N . ARG A 1 150 ? 29.538 -9.532 -32.885 1.00 80.00 150 ARG A N 1
ATOM 1197 C CA . ARG A 1 150 ? 30.849 -8.930 -32.576 1.00 80.00 150 ARG A CA 1
ATOM 1198 C C . ARG A 1 150 ? 31.858 -9.951 -32.034 1.00 80.00 150 ARG A C 1
ATOM 1200 O O . ARG A 1 150 ? 33.032 -9.894 -32.394 1.00 80.00 150 ARG A O 1
ATOM 1207 N N . ARG A 1 151 ? 31.432 -10.869 -31.157 1.00 79.00 151 ARG A N 1
ATOM 1208 C CA . ARG A 1 151 ? 32.310 -11.893 -30.551 1.00 79.00 151 ARG A CA 1
ATOM 1209 C C . ARG A 1 151 ? 32.657 -13.011 -31.531 1.00 79.00 151 ARG A C 1
ATOM 1211 O O . ARG A 1 151 ? 33.786 -13.494 -31.504 1.00 79.00 151 ARG A O 1
ATOM 1218 N N . GLU A 1 152 ? 31.721 -13.395 -32.397 1.00 78.06 152 GLU A N 1
ATOM 1219 C CA . GLU A 1 152 ? 31.966 -14.298 -33.528 1.00 78.06 152 GLU A CA 1
ATOM 1220 C C . GLU A 1 152 ? 33.036 -13.717 -34.464 1.00 78.06 152 GLU A C 1
ATOM 1222 O O . GLU A 1 152 ? 34.028 -14.384 -34.756 1.00 78.06 152 GLU A O 1
ATOM 1227 N N . ASP A 1 153 ? 32.895 -12.456 -34.882 1.00 78.75 153 ASP A N 1
ATOM 1228 C CA . ASP A 1 153 ? 33.869 -11.812 -35.767 1.00 78.75 153 ASP A CA 1
ATOM 1229 C C . ASP A 1 153 ? 35.220 -11.548 -35.086 1.00 78.75 153 ASP A C 1
ATOM 1231 O O . ASP A 1 153 ? 36.258 -11.752 -35.716 1.00 78.75 153 ASP A O 1
ATOM 1235 N N . GLU A 1 154 ? 35.263 -11.209 -33.791 1.00 75.38 154 GLU A N 1
ATOM 1236 C CA . GLU A 1 154 ? 36.533 -11.159 -33.051 1.00 75.38 154 GLU A CA 1
ATOM 1237 C C . GLU A 1 154 ? 37.239 -12.524 -32.991 1.00 75.38 154 GLU A C 1
ATOM 1239 O O . GLU A 1 154 ? 38.458 -12.570 -33.163 1.00 75.38 154 GLU A O 1
ATOM 1244 N N . LYS A 1 155 ? 36.514 -13.637 -32.803 1.00 73.81 155 LYS A N 1
ATOM 1245 C CA . LYS A 1 155 ? 37.092 -14.994 -32.882 1.00 73.81 155 LYS A CA 1
ATOM 1246 C C . LYS A 1 155 ? 37.637 -15.302 -34.279 1.00 73.81 155 LYS A C 1
ATOM 1248 O O . LYS A 1 155 ? 38.788 -15.720 -34.415 1.00 73.81 155 LYS A O 1
ATOM 1253 N N . ARG A 1 156 ? 36.840 -15.041 -35.324 1.00 73.88 156 ARG A N 1
ATOM 1254 C CA . ARG A 1 156 ? 37.227 -15.250 -36.733 1.00 73.88 156 ARG A CA 1
ATOM 1255 C C . ARG A 1 156 ? 38.482 -14.443 -37.092 1.00 73.88 156 ARG A C 1
ATOM 1257 O O . ARG A 1 156 ? 39.384 -14.976 -37.734 1.00 73.88 156 ARG A O 1
ATOM 1264 N N . LEU A 1 157 ? 38.583 -13.196 -36.622 1.00 68.25 157 LEU A N 1
ATOM 1265 C CA . LEU A 1 157 ? 39.755 -12.326 -36.802 1.00 68.25 157 LEU A CA 1
ATOM 1266 C C . LEU A 1 157 ? 40.982 -12.767 -35.985 1.00 68.25 157 LEU A C 1
ATOM 1268 O O . LEU A 1 157 ? 42.110 -12.535 -36.420 1.00 68.25 157 LEU A O 1
ATOM 1272 N N . ARG A 1 158 ? 40.791 -13.417 -34.829 1.00 71.81 158 ARG A N 1
ATOM 1273 C CA . ARG A 1 158 ? 41.878 -14.021 -34.031 1.00 71.81 158 ARG A CA 1
ATOM 1274 C C . ARG A 1 158 ? 42.431 -15.311 -34.641 1.00 71.81 158 ARG A C 1
ATOM 1276 O O . ARG A 1 158 ? 43.514 -15.737 -34.249 1.00 71.81 158 ARG A O 1
ATOM 1283 N N . GLY A 1 159 ? 41.731 -15.909 -35.607 1.00 62.09 159 GLY A N 1
ATOM 1284 C CA . GLY A 1 159 ? 42.150 -17.153 -36.257 1.00 62.09 159 GLY A CA 1
ATOM 1285 C C . GLY A 1 159 ? 42.014 -18.389 -35.365 1.00 62.09 159 GLY A C 1
ATOM 1286 O O . GLY A 1 159 ? 42.606 -19.425 -35.669 1.00 62.09 159 GLY A O 1
ATOM 1287 N N . GLU A 1 160 ? 41.240 -18.284 -34.282 1.00 60.22 160 GLU A N 1
ATOM 1288 C CA . GLU A 1 160 ? 40.871 -19.398 -33.409 1.00 60.22 160 GLU A CA 1
ATOM 1289 C C . GLU A 1 160 ? 39.907 -20.314 -34.176 1.00 60.22 160 GLU A C 1
ATOM 1291 O O . GLU A 1 160 ? 38.694 -20.112 -34.180 1.00 60.22 160 GLU A O 1
ATOM 1296 N N . ARG A 1 161 ? 40.468 -21.302 -34.884 1.00 55.62 161 ARG A N 1
ATOM 1297 C CA . ARG A 1 161 ? 39.706 -22.464 -35.343 1.00 55.62 161 ARG A CA 1
ATOM 1298 C C . ARG A 1 161 ? 39.459 -23.359 -34.137 1.00 55.62 161 ARG A C 1
ATOM 1300 O O . ARG A 1 161 ? 40.407 -23.686 -33.426 1.00 55.62 161 ARG A O 1
ATOM 1307 N N . ASP A 1 162 ? 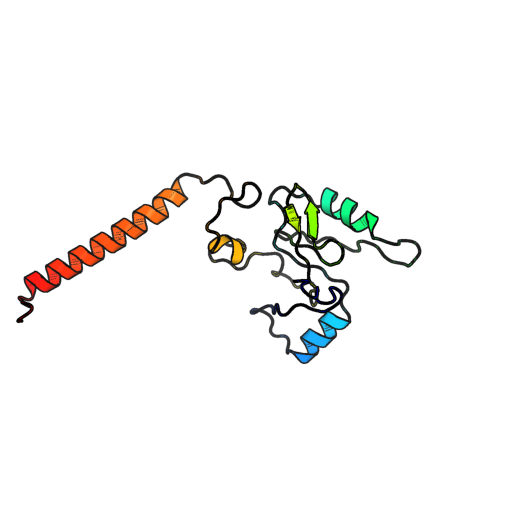38.213 -23.766 -33.942 1.00 54.72 162 ASP A N 1
ATOM 1308 C CA . ASP A 1 162 ? 37.898 -24.885 -33.065 1.00 54.72 162 ASP A CA 1
ATOM 1309 C C . ASP A 1 162 ? 38.433 -26.167 -33.745 1.00 54.72 162 ASP A C 1
ATOM 1311 O O . ASP A 1 162 ? 37.881 -26.611 -34.753 1.00 54.72 162 ASP A O 1
ATOM 1315 N N . ASP A 1 163 ? 39.558 -26.700 -33.256 1.00 50.78 163 ASP A N 1
ATOM 1316 C CA . ASP A 1 163 ? 40.068 -28.025 -33.644 1.00 50.78 163 ASP A CA 1
ATOM 1317 C C . ASP A 1 163 ? 39.236 -29.124 -32.928 1.00 50.78 163 ASP A C 1
ATOM 1319 O O . ASP A 1 163 ? 38.820 -28.930 -31.782 1.00 50.78 163 ASP A O 1
ATOM 1323 N N . GLU A 1 164 ? 38.975 -30.248 -33.616 1.00 45.34 164 GLU A N 1
ATOM 1324 C CA . GLU A 1 164 ? 38.068 -31.351 -33.197 1.00 45.34 164 GLU A CA 1
ATOM 1325 C C . GLU A 1 164 ? 38.543 -32.190 -31.987 1.00 45.34 164 GLU A C 1
ATOM 1327 O O . GLU A 1 164 ? 39.747 -32.536 -31.921 1.00 45.34 164 GLU A O 1
#

Sequence (164 aa):
MAQVVTCLDQPSSYRDNRSEIDRETERRLLAQSSTLYVGNLSFYTTEAQMYDLFSTCARPEEGGGIKRIIMGLDRHQKYISGTKLDERIIRCDIDPGYKEGRQFGRGKSGGQVRDEFRQEYDSGRDVPRGEGAAGDRQKRERSEDEDIERREDEKRLRGERDDE